Protein AF-A0AA86JZI1-F1 (afdb_monomer)

Organism: NCBI:txid137838

Nearest PDB structures (foldseek):
  4yk1-assembly1_A  TM=2.794E-01  e=6.531E+00  Bartonella rochalimae ATCC BAA-1498

Secondary structure (DSSP, 8-state):
-HHHHHHHHHHHHHHHHGGGS-GGGPPP-----GGG-SHHHHHHHHHHHHHHHHHHH-----HHHHHHHHHHHHHHHHHHHHGGG-

Structure (mmCIF, N/CA/C/O backbone):
data_AF-A0AA86JZI1-F1
#
_entry.id   AF-A0AA86JZI1-F1
#
loop_
_atom_site.group_PDB
_atom_site.id
_atom_site.type_symbol
_atom_site.label_atom_id
_atom_site.label_alt_id
_atom_site.label_comp_id
_atom_site.label_asym_id
_atom_site.label_entity_id
_atom_site.label_seq_id
_atom_site.pdbx_PDB_ins_code
_atom_site.Cartn_x
_atom_site.Cartn_y
_atom_site.Cartn_z
_atom_site.occupancy
_atom_site.B_iso_or_equiv
_atom_site.auth_seq_id
_atom_site.auth_comp_id
_atom_site.auth_asym_id
_atom_site.auth_atom_id
_atom_site.pdbx_PDB_model_num
ATOM 1 N N . MET A 1 1 ? 16.996 8.634 -8.739 1.00 58.47 1 MET A N 1
ATOM 2 C CA . MET A 1 1 ? 16.555 8.716 -7.330 1.00 58.47 1 MET A CA 1
ATOM 3 C C . MET A 1 1 ? 15.058 8.999 -7.206 1.00 58.47 1 MET A C 1
ATOM 5 O O . MET A 1 1 ? 14.331 8.043 -7.009 1.00 58.47 1 MET A O 1
ATOM 9 N N . LYS A 1 2 ? 14.538 10.232 -7.385 1.00 63.84 2 LYS A N 1
ATOM 10 C CA . LYS A 1 2 ? 13.077 10.491 -7.232 1.00 63.84 2 LYS A CA 1
ATOM 11 C C . LYS A 1 2 ? 12.188 9.656 -8.167 1.00 63.84 2 LYS A C 1
ATOM 13 O O . LYS A 1 2 ? 11.242 9.033 -7.709 1.00 63.84 2 LYS A O 1
ATOM 18 N N . LYS A 1 3 ? 12.557 9.582 -9.451 1.00 70.75 3 LYS A N 1
ATOM 19 C CA . LYS A 1 3 ? 11.843 8.776 -10.454 1.00 70.75 3 LYS A CA 1
ATOM 20 C C . LYS A 1 3 ? 11.886 7.269 -10.154 1.00 70.75 3 LYS A C 1
ATOM 22 O O . LYS A 1 3 ? 10.954 6.559 -10.503 1.00 70.75 3 LYS A O 1
ATOM 27 N N . ASP A 1 4 ? 12.944 6.789 -9.502 1.00 87.00 4 ASP A N 1
ATOM 28 C CA . ASP A 1 4 ? 13.097 5.363 -9.179 1.00 87.00 4 ASP A CA 1
ATOM 29 C C . ASP A 1 4 ? 12.201 4.980 -7.996 1.00 87.00 4 ASP A C 1
ATOM 31 O O . ASP A 1 4 ? 11.521 3.962 -8.052 1.00 87.00 4 ASP A O 1
ATOM 35 N N . MET A 1 5 ? 12.113 5.852 -6.985 1.00 93.88 5 MET A N 1
ATOM 36 C CA . MET A 1 5 ? 11.208 5.682 -5.846 1.00 93.88 5 MET A CA 1
ATOM 37 C C . MET A 1 5 ? 9.735 5.698 -6.276 1.00 93.88 5 MET A C 1
ATOM 39 O O . MET A 1 5 ? 8.978 4.812 -5.898 1.00 93.88 5 MET A O 1
ATOM 43 N N . GLU A 1 6 ? 9.318 6.663 -7.102 1.00 95.44 6 GLU A N 1
ATOM 44 C CA . GLU A 1 6 ? 7.939 6.728 -7.616 1.00 95.44 6 GLU A CA 1
ATOM 45 C C . GLU A 1 6 ? 7.563 5.468 -8.411 1.00 95.44 6 GLU A C 1
ATOM 47 O O . GLU A 1 6 ? 6.483 4.910 -8.218 1.00 95.44 6 GLU A O 1
ATOM 52 N N . ASN A 1 7 ? 8.476 4.979 -9.259 1.00 95.06 7 ASN A N 1
ATOM 53 C CA . ASN A 1 7 ? 8.278 3.733 -9.999 1.00 95.06 7 ASN A CA 1
ATOM 54 C C . ASN A 1 7 ? 8.183 2.523 -9.064 1.00 95.06 7 ASN A C 1
ATOM 56 O O . ASN A 1 7 ? 7.338 1.657 -9.281 1.00 95.06 7 ASN A O 1
ATOM 60 N N . LEU A 1 8 ? 9.027 2.458 -8.031 1.00 96.19 8 LEU A N 1
ATOM 61 C CA . LEU A 1 8 ? 9.008 1.374 -7.053 1.00 96.19 8 LEU A CA 1
ATOM 62 C C . LEU A 1 8 ? 7.695 1.360 -6.259 1.00 96.19 8 LEU A C 1
ATOM 64 O O . LEU A 1 8 ? 7.064 0.310 -6.155 1.00 96.19 8 LEU A O 1
ATOM 68 N N . ILE A 1 9 ? 7.237 2.526 -5.790 1.00 97.75 9 ILE A N 1
ATOM 69 C CA . ILE A 1 9 ? 5.941 2.692 -5.116 1.00 97.75 9 ILE A CA 1
ATOM 70 C C . ILE A 1 9 ? 4.805 2.219 -6.026 1.00 97.75 9 ILE A C 1
ATOM 72 O O . ILE A 1 9 ? 3.982 1.409 -5.607 1.00 97.75 9 ILE A O 1
ATOM 76 N N . ALA A 1 10 ? 4.764 2.684 -7.279 1.00 97.56 10 ALA A N 1
ATOM 77 C CA . ALA A 1 10 ? 3.722 2.301 -8.229 1.00 97.56 10 ALA A CA 1
ATOM 78 C C . ALA A 1 10 ? 3.735 0.795 -8.533 1.00 97.56 10 ALA A C 1
ATOM 80 O O . ALA A 1 10 ? 2.674 0.174 -8.643 1.00 97.56 10 ALA A O 1
ATOM 81 N N . ASN A 1 11 ? 4.924 0.197 -8.637 1.00 97.00 11 ASN A N 1
ATOM 82 C CA . ASN A 1 11 ? 5.090 -1.233 -8.864 1.00 97.00 11 ASN A CA 1
ATOM 83 C C . ASN A 1 11 ? 4.555 -2.060 -7.686 1.00 97.00 11 ASN A C 1
ATOM 85 O O . ASN A 1 11 ? 3.767 -2.982 -7.892 1.00 97.00 11 ASN A O 1
ATOM 89 N N . ILE A 1 12 ? 4.926 -1.692 -6.454 1.00 97.56 12 ILE A N 1
ATOM 90 C CA . ILE A 1 12 ? 4.449 -2.347 -5.229 1.00 97.56 12 ILE A CA 1
ATOM 91 C C . ILE A 1 12 ? 2.937 -2.167 -5.082 1.00 97.56 12 ILE A C 1
ATOM 93 O O . ILE A 1 12 ? 2.223 -3.148 -4.899 1.00 97.56 12 ILE A O 1
ATOM 97 N N . TYR A 1 13 ? 2.433 -0.941 -5.239 1.00 98.19 13 TYR A N 1
ATOM 98 C CA . TYR A 1 13 ? 1.003 -0.639 -5.195 1.00 98.19 13 TYR A CA 1
ATOM 99 C C . TYR A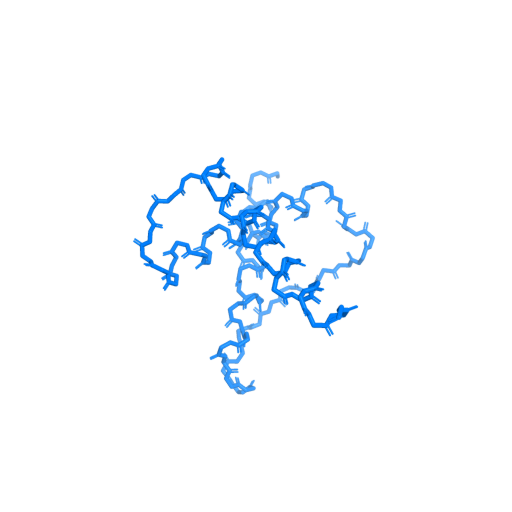 1 13 ? 0.215 -1.493 -6.193 1.00 98.19 13 TYR A C 1
ATOM 101 O O . TYR A 1 13 ? -0.816 -2.072 -5.853 1.00 98.19 13 TYR A O 1
ATOM 109 N N . THR A 1 14 ? 0.700 -1.605 -7.431 1.00 97.69 14 THR A N 1
ATOM 110 C CA . THR A 1 14 ? 0.054 -2.427 -8.461 1.00 97.69 14 THR A CA 1
ATOM 111 C C . THR A 1 14 ? 0.044 -3.895 -8.049 1.00 97.69 14 THR A C 1
ATOM 113 O O . THR A 1 14 ? -1.005 -4.535 -8.107 1.00 97.69 14 THR A O 1
ATOM 116 N N . ASN A 1 15 ? 1.177 -4.405 -7.558 1.00 96.56 15 ASN A N 1
ATOM 117 C CA . ASN A 1 15 ? 1.291 -5.784 -7.094 1.00 96.56 15 ASN A CA 1
ATOM 118 C C . ASN A 1 15 ? 0.316 -6.083 -5.944 1.00 96.56 15 ASN A C 1
ATOM 120 O O . ASN A 1 15 ? -0.385 -7.089 -5.972 1.00 96.56 15 ASN A O 1
ATOM 124 N N . MET A 1 16 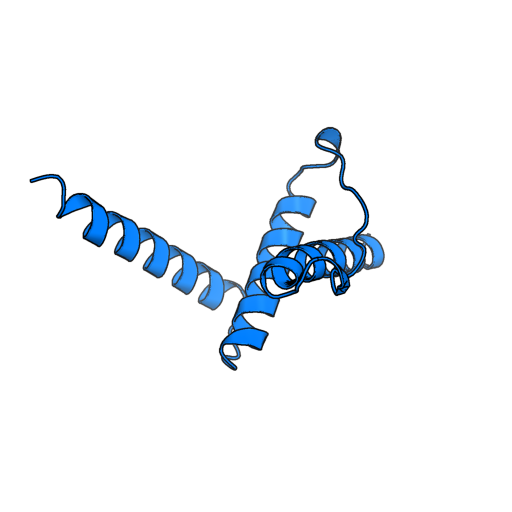? 0.206 -5.175 -4.973 1.00 96.88 16 MET A N 1
ATOM 125 C CA . MET A 1 16 ? -0.745 -5.282 -3.866 1.00 96.88 16 MET A CA 1
ATOM 126 C C . MET A 1 16 ? -2.202 -5.279 -4.332 1.00 96.88 16 MET A C 1
ATOM 128 O O . MET A 1 16 ? -3.029 -5.949 -3.728 1.00 96.88 16 MET A O 1
ATOM 132 N N . ASN A 1 17 ? -2.544 -4.527 -5.383 1.00 97.12 17 ASN A N 1
ATOM 133 C CA . ASN A 1 17 ? -3.913 -4.469 -5.901 1.00 97.12 17 ASN A CA 1
ATOM 134 C C . ASN A 1 17 ? -4.267 -5.632 -6.834 1.00 97.12 17 ASN A C 1
ATOM 136 O O . ASN A 1 17 ? -5.450 -5.861 -7.086 1.00 97.12 17 ASN A O 1
ATOM 140 N N . ASN A 1 18 ? -3.284 -6.396 -7.317 1.00 96.81 18 ASN A N 1
ATOM 141 C CA . ASN A 1 18 ? -3.550 -7.608 -8.092 1.00 96.81 18 ASN A CA 1
ATOM 142 C C . ASN A 1 18 ? -4.277 -8.685 -7.268 1.00 96.81 18 ASN A C 1
ATOM 144 O O . ASN A 1 18 ? -4.939 -9.526 -7.858 1.00 96.81 18 ASN A O 1
ATOM 148 N N . VAL A 1 19 ? -4.255 -8.624 -5.927 1.00 95.88 19 VAL A N 1
ATOM 149 C CA . VAL A 1 19 ? -5.026 -9.544 -5.060 1.00 95.88 19 VAL A CA 1
ATOM 150 C C . VAL A 1 19 ? -6.544 -9.441 -5.253 1.00 95.88 19 VAL A C 1
ATOM 152 O O . VAL A 1 19 ? -7.273 -10.344 -4.857 1.00 95.88 19 VAL A O 1
ATOM 155 N N . PHE A 1 20 ? -7.026 -8.337 -5.833 1.00 94.94 20 PHE A N 1
ATOM 156 C CA . PHE A 1 20 ? -8.442 -8.108 -6.124 1.00 94.94 20 PHE A CA 1
ATOM 157 C C . PHE A 1 20 ? -8.826 -8.472 -7.564 1.00 94.94 20 PHE A C 1
ATOM 159 O O . PHE A 1 20 ? -9.947 -8.180 -7.978 1.00 94.94 20 PHE A O 1
ATOM 166 N N . LYS A 1 21 ? -7.901 -9.037 -8.348 1.00 94.38 21 LYS A N 1
ATOM 167 C CA . LYS A 1 21 ? -8.091 -9.325 -9.772 1.00 94.38 21 LYS A CA 1
ATOM 168 C C . LYS A 1 21 ? -8.104 -10.825 -10.025 1.00 94.38 21 LYS A C 1
ATOM 170 O O . LYS A 1 21 ? -7.461 -11.583 -9.305 1.00 94.38 21 LYS A O 1
ATOM 175 N N . GLU A 1 22 ? -8.832 -11.230 -11.059 1.00 94.38 22 GLU A N 1
ATOM 176 C CA . GLU A 1 22 ? -8.752 -12.589 -11.592 1.00 94.38 22 GLU A CA 1
ATOM 177 C C . GLU A 1 22 ? -7.440 -12.774 -12.371 1.00 94.38 22 GLU A C 1
ATOM 179 O O . GLU A 1 22 ? -6.824 -11.793 -12.796 1.00 94.38 22 GLU A O 1
ATOM 184 N N . ASP A 1 23 ? -7.011 -14.026 -12.559 1.00 87.25 23 ASP A N 1
ATOM 185 C CA . ASP A 1 23 ? -5.704 -14.366 -13.147 1.00 87.25 23 ASP A CA 1
ATOM 186 C C . ASP A 1 23 ? -5.473 -13.710 -14.522 1.00 87.25 23 ASP A C 1
ATOM 188 O O . ASP A 1 23 ? -4.368 -13.245 -14.813 1.00 87.25 23 ASP A O 1
ATOM 192 N N . ASP A 1 24 ? -6.526 -13.606 -15.335 1.00 91.56 24 ASP A N 1
ATOM 193 C CA . ASP A 1 24 ? -6.476 -13.011 -16.676 1.00 91.56 24 ASP A CA 1
ATOM 194 C C . ASP A 1 24 ? -6.422 -11.465 -16.657 1.00 91.56 24 ASP A C 1
ATOM 196 O O . ASP A 1 24 ? -6.032 -10.847 -17.649 1.00 91.56 24 ASP A O 1
ATOM 200 N N . ASP A 1 25 ? -6.756 -10.835 -15.524 1.00 94.31 25 ASP A N 1
ATOM 201 C CA . ASP A 1 25 ? -6.810 -9.376 -15.336 1.00 94.31 25 ASP A CA 1
ATOM 202 C C . ASP A 1 25 ? -5.601 -8.814 -14.560 1.00 94.31 25 ASP A C 1
ATOM 204 O O . ASP A 1 25 ? -5.495 -7.598 -14.330 1.00 94.31 25 ASP A O 1
ATOM 208 N N . ILE A 1 26 ? -4.666 -9.677 -14.144 1.00 94.69 26 ILE A N 1
ATOM 209 C CA . ILE A 1 26 ? -3.464 -9.283 -13.402 1.00 94.69 26 ILE A CA 1
ATOM 210 C C . ILE A 1 26 ? -2.666 -8.254 -14.204 1.00 94.69 26 ILE A C 1
ATOM 212 O O . ILE A 1 26 ? -2.273 -8.462 -15.353 1.00 94.69 26 ILE A O 1
ATOM 216 N N . THR A 1 27 ? -2.363 -7.120 -13.570 1.00 95.44 27 THR A N 1
ATOM 217 C CA . THR A 1 27 ? -1.491 -6.118 -14.181 1.00 95.44 27 THR A CA 1
ATOM 218 C C . THR A 1 27 ? -0.034 -6.536 -14.008 1.00 95.44 27 THR A C 1
ATOM 220 O O . THR A 1 27 ? 0.383 -6.769 -12.869 1.00 95.44 27 THR A O 1
ATOM 223 N N . PRO A 1 28 ? 0.759 -6.610 -15.095 1.00 94.38 28 PRO A N 1
ATOM 224 C CA . PRO A 1 28 ? 2.169 -6.957 -15.004 1.00 94.38 28 PRO A CA 1
ATOM 225 C C . PRO A 1 28 ? 2.934 -5.993 -14.097 1.00 94.38 28 PRO A C 1
ATOM 227 O O . PRO A 1 28 ? 2.779 -4.775 -14.197 1.00 94.38 28 PRO A O 1
ATOM 230 N N . VAL A 1 29 ? 3.799 -6.550 -13.255 1.00 94.50 29 VAL A N 1
ATOM 231 C CA . VAL A 1 29 ? 4.694 -5.804 -12.363 1.00 94.50 29 VAL A CA 1
ATOM 232 C C . VAL A 1 29 ? 6.144 -6.180 -12.642 1.00 94.50 29 VAL A C 1
ATOM 234 O O . VAL A 1 29 ? 6.451 -7.288 -13.086 1.00 94.50 29 VAL A O 1
ATOM 237 N N . MET A 1 30 ? 7.053 -5.242 -12.402 1.00 92.31 30 MET A N 1
ATOM 238 C CA . MET A 1 30 ? 8.488 -5.475 -12.480 1.00 92.31 30 MET A CA 1
ATOM 239 C C . MET A 1 30 ? 8.917 -6.429 -11.354 1.00 92.31 30 MET A C 1
ATOM 241 O O . MET A 1 30 ? 8.590 -6.166 -10.192 1.00 92.31 30 MET A O 1
ATOM 245 N N . PRO A 1 31 ? 9.665 -7.506 -11.659 1.00 90.62 31 PRO A N 1
ATOM 246 C CA . PRO A 1 31 ? 10.216 -8.375 -10.630 1.00 90.62 31 PRO A CA 1
ATOM 247 C C . PRO A 1 31 ? 11.267 -7.621 -9.812 1.00 90.62 31 PRO A C 1
ATOM 249 O O . PRO A 1 31 ? 12.130 -6.943 -10.371 1.00 90.62 31 PRO A O 1
ATOM 252 N N . LEU A 1 32 ? 11.209 -7.776 -8.492 1.00 89.19 32 LEU A N 1
ATOM 253 C CA . LEU A 1 32 ? 12.193 -7.236 -7.557 1.00 89.19 32 LEU A CA 1
ATOM 254 C C . LEU A 1 32 ? 13.093 -8.368 -7.069 1.00 89.19 32 LEU A C 1
ATOM 256 O O . LEU A 1 32 ? 12.616 -9.473 -6.803 1.00 89.19 32 LEU A O 1
ATOM 260 N N . LYS A 1 33 ? 14.397 -8.107 -6.971 1.00 90.44 33 LYS A N 1
ATOM 261 C CA . LYS A 1 33 ? 15.342 -9.081 -6.428 1.00 90.44 33 LYS A CA 1
ATOM 262 C C . LYS A 1 33 ? 15.459 -8.902 -4.926 1.00 90.44 33 LYS A C 1
ATOM 264 O O . LYS A 1 33 ? 15.446 -7.782 -4.428 1.00 90.44 33 LYS A O 1
ATOM 269 N N . VAL A 1 34 ? 15.636 -10.007 -4.208 1.00 91.12 34 VAL A N 1
ATOM 270 C CA . VAL A 1 34 ? 15.806 -9.977 -2.747 1.00 91.12 34 VAL A CA 1
ATOM 271 C C . VAL A 1 34 ? 17.054 -9.179 -2.356 1.00 91.12 34 VAL A C 1
ATOM 273 O O . VAL A 1 34 ? 17.051 -8.509 -1.331 1.00 91.12 34 VAL A O 1
ATOM 276 N N . GLU A 1 35 ? 18.096 -9.188 -3.193 1.00 92.19 35 GLU A N 1
ATOM 277 C CA . GLU A 1 35 ? 19.313 -8.400 -2.959 1.00 92.19 35 GLU A CA 1
ATOM 278 C C . GLU A 1 35 ? 19.081 -6.879 -3.011 1.00 92.19 35 GLU A C 1
ATOM 280 O O . GLU A 1 35 ? 19.877 -6.127 -2.452 1.00 92.19 35 GLU A O 1
ATOM 285 N N . ASP A 1 36 ? 17.995 -6.431 -3.649 1.00 86.06 36 ASP A N 1
ATOM 286 C CA . ASP A 1 36 ? 17.629 -5.017 -3.775 1.00 86.06 36 ASP A CA 1
ATOM 287 C C . ASP A 1 36 ? 16.721 -4.543 -2.615 1.00 86.06 36 ASP A C 1
ATOM 289 O O . ASP A 1 36 ? 16.350 -3.370 -2.551 1.00 86.06 36 ASP A O 1
ATOM 293 N N . VAL A 1 37 ? 16.365 -5.432 -1.675 1.00 92.56 37 VAL A N 1
ATOM 294 C CA . VAL A 1 37 ? 15.542 -5.107 -0.499 1.00 92.56 37 VAL A CA 1
ATOM 295 C C . VAL A 1 37 ? 16.377 -4.352 0.534 1.00 92.56 37 VAL A C 1
ATOM 297 O O . VAL A 1 37 ? 17.311 -4.887 1.131 1.00 92.56 37 VAL A O 1
ATOM 300 N N . ASN A 1 38 ? 16.018 -3.093 0.767 1.00 94.06 38 ASN A N 1
ATOM 301 C CA . ASN A 1 38 ? 16.670 -2.197 1.719 1.00 94.06 38 ASN A CA 1
ATOM 302 C C . ASN A 1 38 ? 15.662 -1.172 2.285 1.00 94.06 38 ASN A C 1
ATOM 304 O O . ASN A 1 38 ? 14.451 -1.305 2.109 1.00 94.06 38 ASN A O 1
ATOM 308 N N . GLU A 1 39 ? 16.147 -0.136 2.972 1.00 95.56 39 GLU A N 1
ATOM 309 C CA . GLU A 1 39 ? 15.297 0.912 3.559 1.00 95.56 39 GLU A CA 1
ATOM 310 C C . GLU A 1 39 ? 14.437 1.661 2.525 1.00 95.56 39 GLU A C 1
ATOM 312 O O . GLU A 1 39 ? 13.300 2.028 2.827 1.00 95.56 39 GLU A O 1
ATOM 317 N N . GLU A 1 40 ? 14.928 1.860 1.296 1.00 93.75 40 GLU A N 1
ATOM 318 C CA . GLU A 1 40 ? 14.151 2.494 0.223 1.00 93.75 40 GLU A CA 1
ATOM 319 C C . GLU A 1 40 ? 12.984 1.605 -0.212 1.00 93.75 40 GLU A C 1
ATOM 321 O O . GLU A 1 40 ? 11.884 2.111 -0.434 1.00 93.75 40 GLU A O 1
ATOM 326 N N . PHE A 1 41 ? 13.192 0.287 -0.263 1.00 95.25 41 PHE A N 1
ATOM 327 C CA . PHE A 1 41 ? 12.127 -0.674 -0.540 1.00 95.25 41 PHE A CA 1
ATOM 328 C C . PHE A 1 41 ? 11.026 -0.618 0.527 1.00 95.25 41 PHE A C 1
ATOM 330 O O . PHE A 1 41 ? 9.862 -0.427 0.180 1.00 95.25 41 PHE A O 1
ATOM 337 N N . PHE A 1 42 ? 11.376 -0.680 1.816 1.00 95.94 42 PHE A N 1
ATOM 338 C CA . PHE A 1 42 ? 10.379 -0.596 2.894 1.00 95.94 42 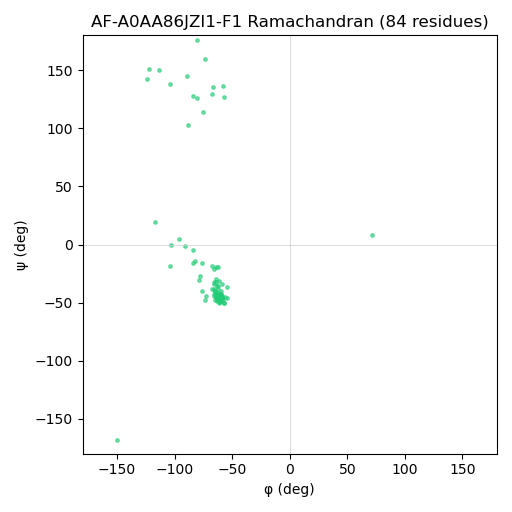PHE A CA 1
ATOM 339 C C . PHE A 1 42 ? 9.685 0.770 2.954 1.00 95.94 42 PHE A C 1
ATOM 341 O O . PHE A 1 42 ? 8.498 0.858 3.269 1.00 95.94 42 PHE A O 1
ATOM 348 N N . THR A 1 43 ? 10.397 1.843 2.602 1.00 95.88 43 THR A N 1
ATOM 349 C CA . THR A 1 43 ? 9.789 3.170 2.446 1.00 95.88 43 THR A CA 1
ATOM 350 C C . THR A 1 43 ? 8.762 3.161 1.315 1.00 95.88 43 THR A C 1
ATOM 352 O O . THR A 1 43 ? 7.654 3.668 1.487 1.00 95.88 43 THR A O 1
ATOM 355 N N . ALA A 1 44 ? 9.088 2.551 0.173 1.00 96.69 44 ALA A N 1
ATOM 356 C CA . ALA A 1 44 ? 8.168 2.433 -0.948 1.00 96.69 44 ALA A CA 1
ATOM 357 C C . ALA A 1 44 ? 6.942 1.568 -0.614 1.00 96.69 44 ALA A C 1
ATOM 359 O O . ALA A 1 44 ? 5.827 1.943 -0.976 1.00 96.69 44 ALA A O 1
ATOM 360 N N . GLU A 1 45 ? 7.122 0.463 0.117 1.00 96.38 45 GLU A N 1
ATOM 361 C CA . GLU A 1 45 ? 6.017 -0.360 0.626 1.00 96.38 45 GLU A CA 1
ATOM 362 C C . GLU A 1 45 ? 5.090 0.439 1.537 1.00 96.38 45 GLU A C 1
ATOM 364 O O . GLU A 1 45 ? 3.875 0.417 1.347 1.00 96.38 45 GLU A O 1
ATOM 369 N N . LEU A 1 46 ? 5.644 1.193 2.491 1.00 96.88 46 LEU A N 1
ATOM 370 C CA . LEU A 1 46 ? 4.847 2.010 3.401 1.00 96.88 46 LEU A CA 1
ATOM 371 C C . LEU A 1 46 ? 4.004 3.045 2.642 1.00 96.88 46 LEU A C 1
ATOM 373 O O . LEU A 1 46 ? 2.812 3.198 2.914 1.00 96.88 46 LEU A O 1
ATOM 377 N N . MET A 1 47 ? 4.604 3.718 1.658 1.00 97.69 47 MET A N 1
ATOM 378 C CA . MET A 1 47 ? 3.906 4.689 0.813 1.00 97.69 47 MET A CA 1
ATOM 379 C C . MET A 1 47 ? 2.831 4.020 -0.054 1.00 97.69 47 MET A C 1
ATOM 381 O O . MET A 1 47 ? 1.720 4.538 -0.161 1.00 97.69 47 MET A O 1
ATOM 385 N N . ALA A 1 48 ? 3.123 2.857 -0.641 1.00 97.94 48 ALA A N 1
ATOM 386 C CA . ALA A 1 48 ? 2.165 2.095 -1.438 1.00 97.94 48 ALA A CA 1
ATOM 387 C C . ALA A 1 48 ? 0.968 1.620 -0.598 1.00 97.94 48 ALA A C 1
ATOM 389 O O . ALA A 1 48 ? -0.175 1.752 -1.037 1.00 97.94 48 ALA A O 1
ATOM 390 N N . MET A 1 49 ? 1.212 1.136 0.623 1.00 97.44 49 MET A N 1
ATOM 391 C CA . MET A 1 49 ? 0.161 0.749 1.564 1.00 97.44 49 MET A CA 1
ATOM 392 C C . MET A 1 49 ? -0.726 1.935 1.947 1.00 97.44 49 MET A C 1
ATOM 394 O O . MET A 1 49 ? -1.949 1.797 1.953 1.00 97.44 49 MET A O 1
ATOM 398 N N . MET A 1 50 ? -0.136 3.106 2.214 1.00 98.00 50 MET A N 1
ATOM 399 C CA . MET A 1 50 ? -0.897 4.323 2.507 1.00 98.00 50 MET A CA 1
ATOM 400 C C . MET A 1 50 ? -1.796 4.702 1.325 1.00 98.00 50 MET A C 1
ATOM 402 O O . MET A 1 50 ? -2.996 4.892 1.506 1.00 98.00 50 MET A O 1
ATOM 406 N N . LEU A 1 51 ? -1.247 4.741 0.106 1.00 98.06 51 LEU A N 1
ATOM 407 C CA . LEU A 1 51 ? -2.013 5.044 -1.108 1.00 98.06 51 LEU A CA 1
ATOM 408 C C . LEU A 1 51 ? -3.150 4.041 -1.330 1.00 98.06 51 LEU A C 1
ATOM 410 O O . LEU A 1 5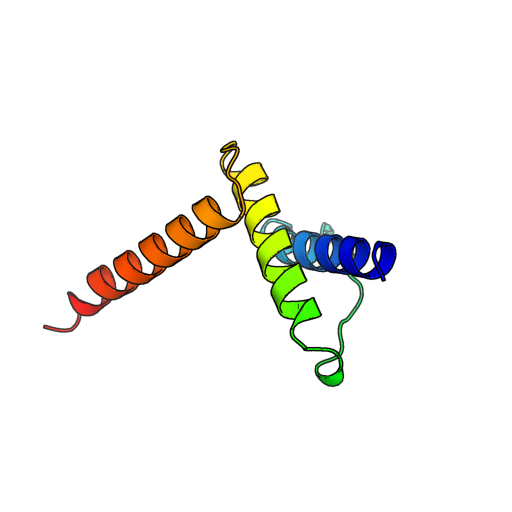1 ? -4.253 4.423 -1.719 1.00 98.06 51 LEU A O 1
ATOM 414 N N . GLN A 1 52 ? -2.909 2.753 -1.077 1.00 97.75 52 GLN A N 1
ATOM 415 C CA . GLN A 1 52 ? -3.947 1.731 -1.179 1.00 97.75 52 GLN A CA 1
ATOM 416 C C . GLN A 1 52 ? -5.037 1.937 -0.127 1.00 97.75 52 GLN A C 1
ATOM 418 O O . GLN A 1 52 ? -6.217 1.898 -0.470 1.00 97.75 52 GLN A O 1
ATOM 423 N N . PHE A 1 53 ? -4.667 2.216 1.123 1.00 97.62 53 PHE A N 1
ATOM 424 C CA . PHE A 1 53 ? -5.618 2.510 2.191 1.00 97.62 53 PHE A CA 1
ATOM 425 C C . PHE A 1 53 ? -6.504 3.711 1.845 1.00 97.62 53 PHE A C 1
ATOM 427 O O . PHE A 1 53 ? -7.729 3.611 1.945 1.00 97.62 53 PHE A O 1
ATOM 434 N N . GLN A 1 54 ? -5.910 4.814 1.382 1.00 97.75 54 GLN A N 1
ATOM 435 C CA . GLN A 1 54 ? -6.651 6.002 0.958 1.00 97.75 54 GLN A CA 1
ATOM 436 C C . GLN A 1 54 ? -7.619 5.670 -0.190 1.00 97.75 54 GLN A C 1
ATOM 438 O O . GLN A 1 54 ? -8.802 5.999 -0.111 1.00 97.75 54 GLN A O 1
ATOM 443 N N . ASN A 1 55 ? -7.161 4.941 -1.218 1.00 97.12 55 ASN A N 1
ATOM 444 C CA . ASN A 1 55 ? -8.009 4.567 -2.356 1.00 97.12 55 ASN A CA 1
ATOM 445 C C . ASN A 1 55 ? -9.166 3.633 -1.977 1.00 97.12 55 ASN A C 1
ATOM 447 O O . ASN A 1 55 ? -10.264 3.783 -2.507 1.00 97.12 55 ASN A O 1
ATOM 451 N N . LEU A 1 56 ? -8.933 2.660 -1.094 1.00 96.69 56 LEU A N 1
ATOM 452 C CA . LEU A 1 56 ? -9.948 1.671 -0.722 1.00 96.69 56 LEU A CA 1
ATOM 453 C C . LEU A 1 56 ? -10.965 2.210 0.291 1.00 96.69 56 LEU A C 1
ATOM 455 O O . LEU A 1 56 ? -12.111 1.767 0.299 1.00 96.69 56 LEU A O 1
ATOM 459 N N . THR A 1 57 ? -10.561 3.142 1.157 1.00 96.94 57 THR A N 1
ATOM 460 C CA . THR A 1 57 ? -11.416 3.657 2.242 1.00 96.94 57 THR A CA 1
ATOM 461 C C . THR A 1 57 ? -11.991 5.045 1.969 1.00 96.94 57 THR A C 1
ATOM 463 O O . THR A 1 57 ? -12.946 5.445 2.633 1.00 96.94 57 THR A O 1
ATOM 466 N N . GLY A 1 58 ? -11.411 5.792 1.025 1.00 96.94 58 GLY A N 1
ATOM 467 C CA . GLY A 1 58 ? -11.733 7.197 0.769 1.00 96.94 58 GLY A CA 1
ATOM 468 C C . GLY A 1 58 ? -11.250 8.162 1.858 1.00 96.94 58 GLY A C 1
ATOM 469 O O . GLY A 1 58 ? -11.625 9.333 1.829 1.00 96.94 58 GLY A O 1
ATOM 470 N N . GLN A 1 59 ? -10.462 7.695 2.833 1.00 96.50 59 GLN A N 1
ATOM 471 C CA . GLN A 1 59 ? -9.907 8.542 3.889 1.00 96.50 59 GLN A CA 1
ATOM 472 C C . GLN A 1 59 ? -8.632 9.224 3.399 1.00 96.50 59 GLN A C 1
ATOM 474 O O . GLN A 1 59 ? -7.713 8.549 2.948 1.00 96.50 59 GLN A O 1
ATOM 479 N N . ASP A 1 60 ? -8.563 10.546 3.531 1.00 95.50 60 ASP A N 1
ATOM 480 C CA . ASP A 1 60 ? -7.340 11.315 3.301 1.00 95.50 60 ASP A CA 1
ATOM 481 C C . ASP A 1 60 ? -6.547 11.390 4.612 1.00 95.50 60 ASP A C 1
ATOM 483 O O . ASP A 1 60 ? -6.934 12.094 5.545 1.00 95.50 60 ASP A O 1
ATOM 487 N N . VAL A 1 61 ? -5.493 10.581 4.711 1.00 95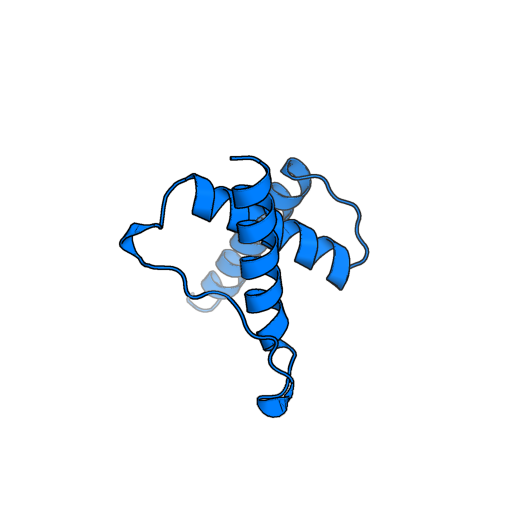.94 61 VAL A N 1
ATOM 488 C CA . VAL A 1 61 ? -4.606 10.488 5.883 1.00 95.94 61 VAL A CA 1
ATOM 489 C C . VAL A 1 61 ? -3.167 10.752 5.471 1.00 95.94 61 VAL A C 1
ATOM 491 O O . VAL A 1 61 ? -2.745 10.304 4.406 1.00 95.94 61 VAL A O 1
ATOM 494 N N . ASP A 1 62 ? -2.395 11.438 6.310 1.00 96.31 62 ASP A N 1
ATOM 495 C CA . ASP A 1 62 ? -0.953 11.533 6.100 1.00 96.31 62 ASP A CA 1
ATOM 496 C C . ASP A 1 62 ? -0.217 10.273 6.597 1.00 96.31 62 ASP A C 1
ATOM 498 O O . ASP A 1 62 ? -0.805 9.343 7.156 1.00 96.31 62 ASP A O 1
ATOM 502 N N . ILE A 1 63 ? 1.098 10.229 6.374 1.00 94.31 63 ILE A N 1
ATOM 503 C CA . ILE A 1 63 ? 1.930 9.068 6.707 1.00 94.31 63 ILE A CA 1
ATOM 504 C C . ILE A 1 63 ? 1.987 8.780 8.215 1.00 94.31 63 ILE A C 1
ATOM 506 O O . ILE A 1 63 ? 2.087 7.621 8.622 1.00 94.31 63 ILE A O 1
ATOM 510 N N . ILE A 1 64 ? 1.912 9.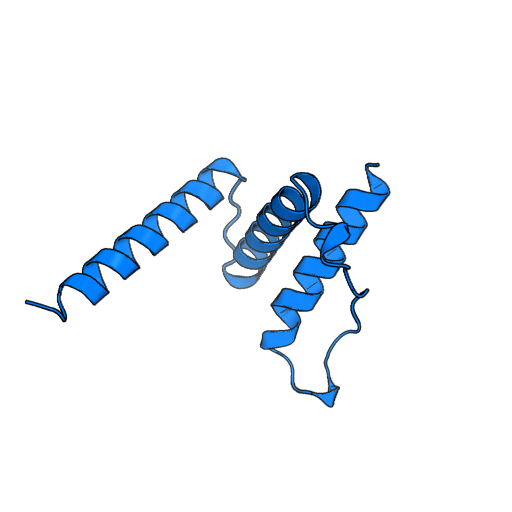811 9.058 1.00 96.19 64 ILE A N 1
ATOM 511 C CA . ILE A 1 64 ? 1.964 9.660 10.513 1.00 96.19 64 ILE A CA 1
ATOM 512 C C . ILE A 1 64 ? 0.641 9.075 10.997 1.00 96.19 64 ILE A C 1
ATOM 514 O O . ILE A 1 64 ? 0.643 8.059 11.696 1.00 96.19 64 ILE A O 1
ATOM 518 N N . ASP A 1 65 ? -0.479 9.632 10.544 1.00 97.12 65 ASP A N 1
ATOM 519 C CA . ASP A 1 65 ? -1.806 9.101 10.853 1.00 97.12 65 ASP A CA 1
ATOM 520 C C . ASP A 1 65 ? -1.958 7.656 10.364 1.00 97.12 65 ASP A C 1
ATOM 522 O O . ASP A 1 65 ? -2.411 6.779 11.109 1.00 97.12 65 ASP A O 1
ATOM 526 N N . PHE A 1 66 ? -1.495 7.369 9.145 1.00 97.62 66 PHE A N 1
ATOM 527 C CA . PHE A 1 66 ? -1.525 6.027 8.576 1.00 97.62 66 PHE A CA 1
ATOM 528 C C . PHE A 1 66 ? -0.758 5.006 9.431 1.00 97.62 66 PHE A C 1
ATOM 530 O O . PHE A 1 66 ? -1.282 3.933 9.743 1.00 97.62 66 PHE A O 1
ATOM 537 N N . THR A 1 67 ? 0.455 5.335 9.886 1.00 96.56 67 THR A N 1
ATOM 538 C CA . THR A 1 67 ? 1.227 4.419 10.748 1.00 96.56 67 THR A CA 1
ATOM 539 C C . THR A 1 67 ? 0.566 4.190 12.110 1.00 96.56 67 THR A C 1
ATOM 541 O O . THR A 1 67 ? 0.604 3.074 12.635 1.00 96.56 67 THR A O 1
ATOM 544 N N . HIS A 1 68 ? -0.115 5.192 12.675 1.00 96.94 68 HIS A N 1
ATOM 545 C CA . HIS A 1 68 ? -0.914 5.004 13.887 1.00 96.94 68 HIS A CA 1
ATOM 546 C C . HIS A 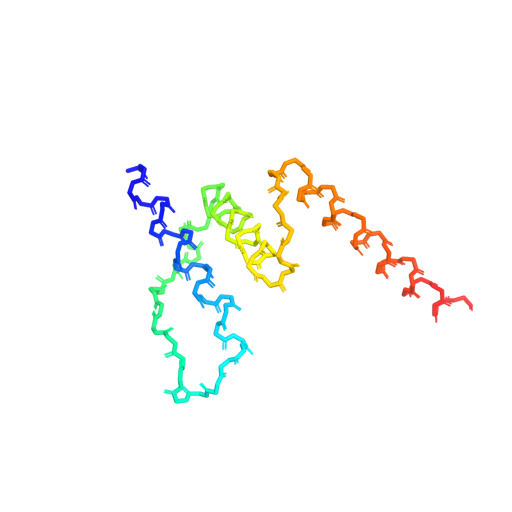1 68 ? -2.112 4.073 13.665 1.00 96.94 68 HIS A C 1
ATOM 548 O O . HIS A 1 68 ? -2.397 3.240 14.532 1.00 96.94 68 HIS A O 1
ATOM 554 N N . ILE A 1 69 ? -2.776 4.159 12.509 1.00 96.69 69 ILE A N 1
ATOM 555 C CA . ILE A 1 69 ? -3.848 3.232 12.124 1.00 96.69 69 ILE A CA 1
ATOM 556 C C . ILE A 1 69 ? -3.310 1.800 12.050 1.00 96.69 69 ILE A C 1
ATOM 558 O O . ILE A 1 69 ? -3.888 0.910 12.677 1.00 96.69 69 ILE A O 1
ATOM 562 N N . LEU A 1 70 ? -2.182 1.572 11.369 1.00 95.19 70 LEU A N 1
ATOM 563 C CA . LEU A 1 70 ? -1.569 0.241 11.282 1.00 95.19 70 LEU A CA 1
ATOM 564 C C . LEU A 1 70 ? -1.222 -0.327 12.665 1.00 95.19 70 LEU A C 1
ATOM 566 O O . LEU A 1 70 ? -1.553 -1.474 12.963 1.00 95.19 70 LEU A O 1
ATOM 570 N N . ASN A 1 71 ? -0.631 0.487 13.544 1.00 95.69 71 ASN A N 1
ATOM 571 C CA . ASN A 1 71 ? -0.315 0.077 14.913 1.00 95.69 71 ASN A CA 1
ATOM 572 C C . ASN A 1 71 ? -1.572 -0.307 15.703 1.00 95.69 71 ASN A C 1
ATOM 574 O O . ASN A 1 71 ? -1.583 -1.318 16.409 1.00 95.69 71 ASN A O 1
ATOM 578 N N . LYS A 1 72 ? -2.652 0.471 15.569 1.00 96.69 72 LYS A N 1
ATOM 579 C CA . LYS A 1 72 ? -3.938 0.167 16.203 1.00 96.69 72 LYS A CA 1
ATOM 580 C C . LYS A 1 72 ? -4.494 -1.172 15.713 1.00 96.69 72 LYS A C 1
ATOM 582 O O . LYS A 1 72 ? -4.896 -1.980 16.545 1.00 96.69 72 LYS A O 1
ATOM 587 N N . LEU A 1 73 ? -4.489 -1.415 14.401 1.00 95.56 73 LEU A N 1
ATOM 588 C CA . LEU A 1 73 ? -4.968 -2.666 13.803 1.00 95.56 73 LEU A CA 1
ATOM 589 C C . LEU A 1 73 ? -4.142 -3.872 14.270 1.00 95.56 73 LEU A C 1
ATOM 591 O O . LEU A 1 73 ? -4.707 -4.895 14.650 1.00 95.56 73 LEU A O 1
ATOM 595 N N . ALA A 1 74 ? -2.814 -3.738 14.323 1.00 94.88 74 ALA A N 1
ATOM 596 C CA . ALA A 1 74 ? -1.931 -4.791 14.818 1.00 94.88 74 ALA A CA 1
ATOM 597 C C . ALA A 1 74 ? -2.212 -5.131 16.292 1.00 94.88 74 ALA A C 1
ATOM 599 O O . ALA A 1 74 ? -2.287 -6.303 16.661 1.00 94.88 74 ALA A O 1
ATOM 600 N N . ILE A 1 75 ? -2.412 -4.115 17.141 1.00 95.69 75 ILE A N 1
ATOM 601 C CA . ILE A 1 75 ? -2.774 -4.317 18.550 1.00 95.69 75 ILE A CA 1
ATOM 602 C C . ILE A 1 75 ? -4.143 -4.989 18.676 1.00 95.69 75 ILE A C 1
ATOM 604 O O . ILE A 1 75 ? -4.269 -5.931 19.453 1.00 95.69 75 ILE A O 1
ATOM 608 N N . GLN A 1 76 ? -5.146 -4.542 17.914 1.00 95.12 76 GLN A N 1
ATOM 609 C CA . GLN A 1 76 ? -6.481 -5.153 17.907 1.00 95.12 76 GLN A CA 1
ATOM 610 C C . GLN A 1 76 ? -6.406 -6.638 17.553 1.00 95.12 76 GLN A C 1
ATOM 612 O O . GLN A 1 76 ? -6.855 -7.468 18.338 1.00 95.12 76 GLN A O 1
ATOM 617 N N . TYR A 1 77 ? -5.714 -6.980 16.463 1.00 94.81 77 TYR A N 1
ATOM 618 C CA . TYR A 1 77 ? -5.502 -8.370 16.068 1.00 94.81 77 TYR A CA 1
ATOM 619 C C . TYR A 1 77 ? -4.836 -9.195 17.179 1.00 94.81 77 TYR A C 1
ATOM 621 O O . TYR A 1 77 ? -5.273 -10.305 17.482 1.00 94.81 77 TYR A O 1
ATOM 629 N N . MET A 1 78 ? -3.794 -8.664 17.828 1.00 93.31 78 MET A N 1
ATOM 630 C CA . MET A 1 78 ? -3.132 -9.365 18.932 1.00 93.31 78 MET A CA 1
ATOM 631 C C . MET A 1 78 ? -4.049 -9.590 20.137 1.00 93.31 78 MET A C 1
ATOM 633 O O . MET A 1 78 ? -3.902 -10.605 20.812 1.00 93.31 78 MET A O 1
ATOM 637 N N . LEU A 1 79 ? -4.947 -8.655 20.448 1.00 94.31 79 LEU A N 1
ATOM 638 C CA . LEU A 1 79 ? -5.878 -8.792 21.569 1.00 94.31 79 LEU A CA 1
ATOM 639 C C . LEU A 1 79 ? -6.968 -9.820 21.262 1.00 94.31 79 LEU A C 1
ATOM 641 O O . LEU A 1 79 ? -7.211 -10.693 22.096 1.00 94.31 79 LEU A O 1
ATOM 645 N N . ASP A 1 80 ? -7.542 -9.771 20.060 1.00 93.88 80 ASP A N 1
ATOM 646 C CA . ASP A 1 80 ? -8.596 -10.692 19.630 1.00 93.88 80 ASP A CA 1
ATOM 647 C C . ASP A 1 80 ? -8.087 -12.143 19.602 1.00 93.88 80 ASP A C 1
ATOM 649 O O . ASP A 1 80 ? -8.737 -13.044 20.123 1.00 93.88 80 ASP A O 1
ATOM 653 N N . ASN A 1 81 ? -6.863 -12.368 19.113 1.00 86.88 81 ASN A N 1
ATOM 654 C CA . ASN A 1 81 ? -6.275 -13.712 19.022 1.00 86.88 81 ASN A CA 1
ATOM 655 C C . ASN A 1 81 ? -5.608 -14.198 20.325 1.00 86.88 81 ASN A C 1
ATOM 657 O O . ASN A 1 81 ? -5.355 -15.391 20.489 1.00 86.88 81 ASN A O 1
ATOM 661 N N . ARG A 1 82 ? -5.316 -13.311 21.287 1.00 67.31 82 ARG A N 1
ATOM 662 C CA . ARG A 1 82 ? -4.911 -13.732 22.644 1.00 67.31 82 ARG A CA 1
ATOM 663 C C . ARG A 1 82 ? -6.107 -14.178 23.482 1.00 67.31 82 ARG A C 1
ATOM 665 O O . ARG A 1 82 ? -5.927 -15.011 24.364 1.00 67.31 82 ARG A O 1
ATOM 672 N N . ALA A 1 83 ? -7.308 -13.669 23.207 1.00 55.41 83 ALA A N 1
ATOM 673 C CA . ALA A 1 83 ? -8.530 -14.103 23.885 1.00 55.41 83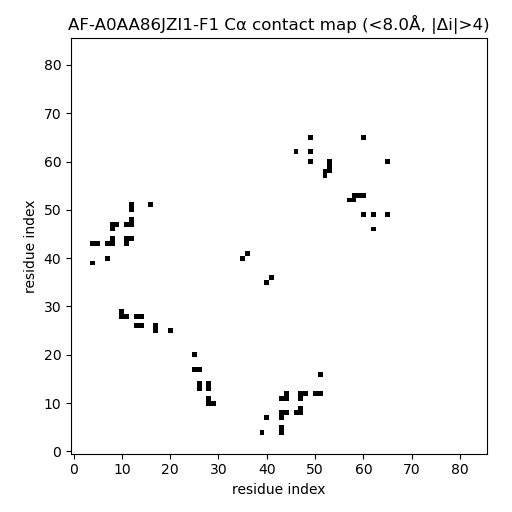 ALA A CA 1
ATOM 674 C C . ALA A 1 83 ? -8.934 -15.551 23.539 1.00 55.41 83 ALA A C 1
ATOM 676 O O . ALA A 1 83 ? -9.670 -16.167 24.301 1.00 55.41 83 ALA A O 1
ATOM 677 N N . GLU A 1 84 ? -8.419 -16.119 22.444 1.00 51.88 84 GLU A N 1
ATOM 678 C CA . GLU A 1 84 ? -8.666 -17.517 22.050 1.00 51.88 84 GLU A CA 1
ATOM 679 C C . GLU A 1 84 ? -7.734 -18.539 22.732 1.00 51.88 84 GLU A C 1
ATOM 681 O O . GLU A 1 84 ? -7.897 -19.744 22.550 1.00 51.88 84 GLU A O 1
ATOM 686 N N . THR A 1 85 ? -6.749 -18.087 23.519 1.00 47.41 85 THR A N 1
ATOM 687 C CA . THR A 1 85 ? -5.739 -18.955 24.162 1.00 47.41 85 THR A CA 1
ATOM 688 C C . THR A 1 85 ? -5.777 -18.947 25.698 1.00 47.41 85 THR A C 1
ATOM 690 O O . THR A 1 85 ? -4.808 -19.376 26.329 1.00 47.41 85 THR A O 1
ATOM 693 N N . VAL A 1 86 ? -6.893 -18.517 26.308 1.00 44.19 86 VAL A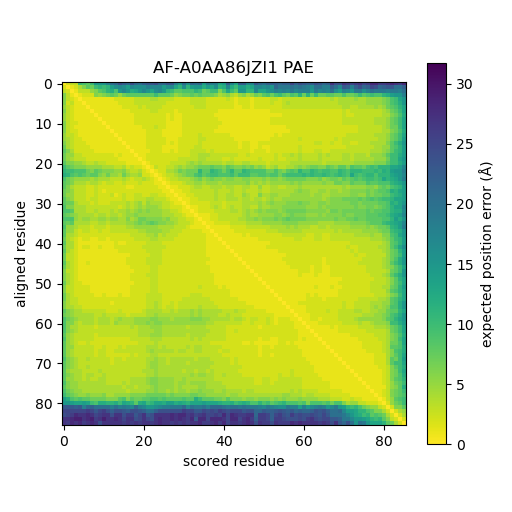 N 1
ATOM 694 C CA . VAL A 1 86 ? -7.140 -18.595 27.767 1.00 44.19 86 VAL A CA 1
ATOM 695 C C . VAL A 1 86 ? -8.383 -19.418 28.080 1.00 44.19 86 VAL A C 1
ATOM 697 O O . VAL A 1 86 ? -9.446 -19.118 27.500 1.00 44.19 86 VAL A O 1
#

Solvent-accessible surface area (backbone atoms only — not comparable to full-atom values): 5117 Å² total; per-residue (Å²): 106,74,69,54,49,54,49,47,19,52,38,49,34,48,54,65,54,34,78,82,43,55,88,93,65,51,68,89,62,79,86,78,58,79,91,69,64,48,74,69,47,54,50,25,48,53,52,19,51,47,54,48,50,28,70,77,68,71,50,92,69,55,75,69,58,45,52,53,50,51,53,50,52,53,50,49,53,54,52,63,62,50,62,76,74,113

pLDDT: mean 91.61, std 11.58, range [44.19, 98.19]

Mean predicted aligned error: 4.98 Å

Foldseek 3Di:
DVVVLVLLLVLLLLVVCQVVDDPVGRDDHDDDDPVNDDPSNVVSNLSSVQVNCCVVPVDDDDSVRSVVVVVVVVVVVVVVVVVVVD

Radius of gyration: 15.61 Å; Cα contacts (8 Å, |Δi|>4): 41; chains: 1; bounding box: 31×30×44 Å

Sequence (86 aa):
MKKDMENLIANIYTNMNNVFKEDDDITPVMPLKVEDVNEEFFTAELMAMMLQFQNLTGQDVDIIDFTHILNKLAIQYMLDNRAETV